Protein AF-A0A382ZVC1-F1 (afdb_monomer_lite)

pLDDT: mean 78.43, std 12.03, range [47.81, 97.06]

Structure (mmCIF, N/CA/C/O backbone):
data_AF-A0A382ZVC1-F1
#
_entry.id   AF-A0A382ZVC1-F1
#
loop_
_atom_site.group_PDB
_atom_site.id
_atom_site.type_symbol
_atom_site.label_atom_id
_atom_site.label_alt_id
_atom_site.label_comp_id
_atom_site.label_asym_id
_atom_site.label_entity_id
_atom_site.label_seq_id
_atom_site.pdbx_PDB_ins_code
_atom_site.Cartn_x
_atom_site.Cartn_y
_atom_site.Cartn_z
_atom_site.occupancy
_atom_site.B_iso_or_equiv
_atom_site.auth_seq_id
_atom_site.auth_comp_id
_atom_site.auth_asym_id
_atom_site.auth_atom_id
_atom_site.pdbx_PDB_model_num
ATOM 1 N N . MET A 1 1 ? 33.263 -1.262 -31.967 1.00 47.81 1 MET A N 1
ATOM 2 C CA . MET A 1 1 ? 32.289 -0.237 -31.534 1.00 47.81 1 MET A CA 1
ATOM 3 C C . MET A 1 1 ? 31.165 -0.951 -30.817 1.00 47.81 1 MET A C 1
ATOM 5 O O . MET A 1 1 ? 30.546 -1.821 -31.415 1.00 47.81 1 MET A O 1
ATOM 9 N N . GLU A 1 2 ? 30.963 -0.664 -29.534 1.00 65.88 2 GLU A N 1
ATOM 10 C CA . GLU A 1 2 ? 29.862 -1.260 -28.779 1.00 65.88 2 GLU A CA 1
ATOM 11 C C . GLU A 1 2 ? 28.541 -0.633 -29.246 1.00 65.88 2 GLU A C 1
ATOM 13 O O . GLU A 1 2 ? 28.420 0.590 -29.322 1.00 65.88 2 GLU A O 1
ATOM 18 N N . ASN A 1 3 ? 27.567 -1.456 -29.638 1.00 66.31 3 ASN A N 1
ATOM 19 C CA . ASN A 1 3 ? 26.282 -0.945 -30.099 1.00 66.31 3 ASN A CA 1
ATOM 20 C C . ASN A 1 3 ? 25.490 -0.397 -28.901 1.00 66.31 3 ASN A C 1
ATOM 22 O O . ASN A 1 3 ? 25.161 -1.147 -27.984 1.00 66.31 3 ASN A O 1
ATOM 26 N N . ASN A 1 4 ? 25.177 0.899 -28.909 1.00 79.88 4 ASN A N 1
ATOM 27 C CA . ASN A 1 4 ? 24.475 1.592 -27.822 1.00 79.88 4 ASN A CA 1
ATOM 28 C C . ASN A 1 4 ? 22.953 1.637 -28.001 1.00 79.88 4 ASN A C 1
ATOM 30 O O . ASN A 1 4 ? 22.260 2.291 -27.216 1.00 79.88 4 ASN A O 1
ATOM 34 N N . PHE A 1 5 ? 22.429 0.940 -29.010 1.00 84.19 5 PHE A N 1
ATOM 35 C CA . PHE A 1 5 ? 21.020 0.971 -29.375 1.00 84.19 5 PHE A CA 1
ATOM 36 C C . PHE A 1 5 ? 20.412 -0.432 -29.403 1.00 84.19 5 PHE A C 1
ATOM 38 O O . PHE A 1 5 ? 20.980 -1.369 -29.964 1.00 84.19 5 PHE A O 1
ATOM 45 N N . TYR A 1 6 ? 19.222 -0.554 -28.824 1.00 85.00 6 TYR A N 1
ATOM 46 C CA . TYR A 1 6 ? 18.326 -1.685 -29.013 1.00 85.00 6 TYR A CA 1
ATOM 47 C C . TYR A 1 6 ? 17.391 -1.394 -30.186 1.00 85.00 6 TYR A C 1
ATOM 49 O O . TYR A 1 6 ? 16.878 -0.284 -30.312 1.00 85.00 6 TYR A O 1
ATOM 57 N N . THR A 1 7 ? 17.147 -2.391 -31.035 1.00 84.25 7 THR A N 1
ATOM 58 C CA . THR A 1 7 ? 16.109 -2.311 -32.071 1.00 84.25 7 THR A CA 1
ATOM 59 C C . THR A 1 7 ? 14.916 -3.128 -31.610 1.00 84.25 7 THR A C 1
ATOM 61 O O . THR A 1 7 ? 15.044 -4.327 -31.374 1.00 84.25 7 THR A O 1
ATOM 64 N N . VAL A 1 8 ? 13.765 -2.479 -31.467 1.00 81.75 8 VAL A N 1
ATOM 65 C CA . VAL A 1 8 ? 12.513 -3.141 -31.099 1.00 81.75 8 VAL A CA 1
ATOM 66 C C . VAL A 1 8 ? 11.704 -3.351 -32.369 1.00 81.75 8 VAL A C 1
ATOM 68 O O . VAL A 1 8 ? 11.443 -2.397 -33.105 1.00 81.75 8 VAL A O 1
ATOM 71 N N . PHE A 1 9 ? 11.320 -4.599 -32.628 1.00 83.56 9 PHE A N 1
ATOM 72 C CA . PHE A 1 9 ? 10.542 -4.990 -33.799 1.00 83.56 9 PHE A CA 1
ATOM 73 C C . PHE A 1 9 ? 9.085 -5.236 -33.414 1.00 83.56 9 PHE A C 1
ATOM 75 O O . PHE A 1 9 ? 8.797 -6.025 -32.518 1.00 83.56 9 PHE A O 1
ATOM 82 N N . PHE A 1 10 ? 8.166 -4.606 -34.139 1.00 79.44 10 PHE A N 1
ATOM 83 C CA . PHE A 1 10 ? 6.748 -4.933 -34.103 1.00 79.44 10 PHE A CA 1
ATOM 84 C C . PHE A 1 10 ? 6.399 -5.737 -35.349 1.00 79.44 10 PHE A C 1
ATOM 86 O O . PHE A 1 10 ? 6.301 -5.196 -36.456 1.00 79.44 10 PHE A O 1
ATOM 93 N N . ALA A 1 11 ? 6.215 -7.039 -35.158 1.00 77.94 11 ALA A N 1
ATOM 94 C CA . ALA A 1 11 ? 5.646 -7.916 -36.165 1.00 77.94 11 ALA A CA 1
ATOM 95 C C . ALA A 1 11 ? 4.135 -8.031 -35.928 1.00 77.94 11 ALA A C 1
ATOM 97 O O . ALA A 1 11 ? 3.684 -8.250 -34.806 1.00 77.94 11 ALA A O 1
ATOM 98 N N . SER A 1 12 ? 3.347 -7.857 -36.984 1.00 77.50 12 SER A N 1
ATOM 99 C CA . SER A 1 12 ? 1.902 -8.074 -36.965 1.00 77.50 12 SER A CA 1
ATOM 100 C C . SER A 1 12 ? 1.502 -8.720 -38.279 1.00 77.50 12 SER A C 1
ATOM 102 O O . SER A 1 12 ? 1.869 -8.215 -39.336 1.00 77.50 12 SER A O 1
ATOM 104 N N . GLU A 1 13 ? 0.710 -9.790 -38.225 1.00 75.25 13 GLU A N 1
ATOM 105 C CA . GLU A 1 13 ? 0.220 -10.491 -39.422 1.00 75.25 13 GLU A CA 1
ATOM 106 C C . GLU A 1 13 ? -0.584 -9.577 -40.362 1.00 75.25 13 GLU A C 1
ATOM 108 O O . GLU A 1 13 ? -0.619 -9.797 -41.570 1.00 75.25 13 GLU A O 1
ATOM 113 N N . LYS A 1 14 ? -1.190 -8.506 -39.828 1.00 72.88 14 LYS A N 1
ATOM 114 C CA . LYS A 1 14 ? -1.967 -7.532 -40.610 1.00 72.88 14 LYS A CA 1
ATOM 115 C C . LYS A 1 14 ? -1.116 -6.496 -41.352 1.00 72.88 14 LYS A C 1
ATOM 117 O O . LYS A 1 14 ? -1.636 -5.838 -42.247 1.00 72.88 14 LYS A O 1
ATOM 122 N N . ASN A 1 15 ? 0.164 -6.334 -41.012 1.00 62.94 15 ASN A N 1
ATOM 123 C CA . ASN A 1 15 ? 1.061 -5.377 -41.660 1.00 62.94 15 ASN A CA 1
ATOM 124 C C . ASN A 1 15 ? 2.232 -6.122 -42.309 1.00 62.94 15 ASN A C 1
ATOM 126 O O . ASN A 1 15 ? 3.151 -6.559 -41.625 1.00 62.94 15 ASN A O 1
ATOM 130 N N . LYS A 1 16 ? 2.239 -6.193 -43.649 1.00 58.94 16 LYS A N 1
ATOM 131 C CA . LYS A 1 16 ? 3.327 -6.799 -44.449 1.00 58.94 16 LYS A CA 1
ATOM 132 C C . LYS A 1 16 ? 4.712 -6.176 -44.210 1.00 58.94 16 LYS A C 1
ATOM 134 O O . LYS A 1 16 ? 5.713 -6.787 -44.565 1.00 58.94 16 LYS A O 1
ATOM 139 N N . TYR A 1 17 ? 4.772 -4.984 -43.615 1.00 59.28 17 TYR A N 1
ATOM 140 C CA . TYR A 1 17 ? 6.008 -4.302 -43.248 1.00 59.28 17 TYR A CA 1
ATOM 141 C C . TYR A 1 17 ? 6.144 -4.265 -41.725 1.00 59.28 17 TYR A C 1
ATOM 143 O O . TYR A 1 17 ? 5.405 -3.554 -41.039 1.00 59.28 17 TYR A O 1
ATOM 151 N N . SER A 1 18 ? 7.102 -5.028 -41.201 1.00 66.88 18 SER A N 1
ATOM 152 C CA . SER A 1 18 ? 7.530 -4.957 -39.805 1.00 66.88 18 SER A CA 1
ATOM 153 C C . SER A 1 18 ? 8.035 -3.549 -39.501 1.00 66.88 18 SER A C 1
ATOM 155 O O . SER A 1 18 ? 8.971 -3.068 -40.141 1.00 66.88 18 SER A O 1
ATOM 157 N N . ARG A 1 19 ? 7.410 -2.874 -38.533 1.00 77.88 19 ARG A N 1
ATOM 158 C CA . ARG A 1 19 ? 7.884 -1.571 -38.061 1.00 77.88 19 ARG A CA 1
ATOM 159 C C . ARG A 1 19 ? 8.919 -1.809 -36.977 1.00 77.88 19 ARG A C 1
ATOM 161 O O . ARG A 1 19 ? 8.666 -2.557 -36.037 1.00 77.88 19 ARG A O 1
ATOM 168 N N . SER A 1 20 ? 10.065 -1.160 -37.097 1.00 82.44 20 SER A N 1
ATOM 169 C CA . SER A 1 20 ? 11.093 -1.177 -36.065 1.00 82.44 20 SER A CA 1
ATOM 170 C C . SER A 1 20 ? 11.469 0.236 -35.684 1.00 82.44 20 SER A C 1
ATOM 172 O O . SER A 1 20 ? 11.519 1.119 -36.539 1.00 82.44 20 SER A O 1
ATOM 174 N N . PHE A 1 21 ? 11.786 0.432 -34.416 1.00 84.75 21 PHE A N 1
ATOM 175 C CA . PHE A 1 21 ? 12.402 1.664 -33.959 1.00 84.75 21 PHE A CA 1
ATOM 176 C C . PHE A 1 21 ? 13.639 1.331 -33.135 1.00 84.75 21 PHE A C 1
ATOM 178 O O . PHE A 1 21 ? 13.725 0.276 -32.499 1.00 84.75 21 PHE A O 1
ATOM 185 N N . GLN A 1 22 ? 14.616 2.226 -33.195 1.00 87.56 22 GLN A N 1
ATOM 186 C CA . GLN A 1 22 ? 15.833 2.119 -32.410 1.00 87.56 22 GLN A CA 1
ATOM 187 C C . GLN A 1 22 ? 15.689 2.983 -31.166 1.00 87.56 22 GLN A C 1
ATOM 189 O O . GLN A 1 22 ? 15.209 4.115 -31.223 1.00 87.56 22 GLN A O 1
ATOM 194 N N . MET A 1 23 ? 16.104 2.438 -30.036 1.00 88.25 23 MET A N 1
ATOM 195 C CA . MET A 1 23 ? 16.063 3.098 -28.744 1.00 88.25 23 MET A CA 1
ATOM 196 C C . MET A 1 23 ? 17.431 2.951 -28.096 1.00 88.25 23 MET A C 1
ATOM 198 O O . MET A 1 23 ? 18.032 1.880 -28.144 1.00 88.25 23 MET A O 1
ATOM 202 N N . SER A 1 24 ? 17.953 4.021 -27.500 1.00 90.00 24 SER A N 1
ATOM 203 C CA . SER A 1 24 ? 19.229 3.932 -26.791 1.00 90.00 24 SER A CA 1
ATOM 204 C C . SER A 1 24 ? 19.108 2.993 -25.585 1.00 90.00 24 SER A C 1
ATOM 206 O O . SER A 1 24 ? 18.056 2.920 -24.941 1.00 90.00 24 SER A O 1
ATOM 208 N N . LYS A 1 25 ? 20.200 2.296 -25.243 1.00 88.00 25 LYS A N 1
ATOM 209 C CA . LYS A 1 25 ? 20.280 1.442 -24.044 1.00 88.00 25 LYS A CA 1
ATOM 210 C C . LYS A 1 25 ? 19.865 2.204 -22.779 1.00 88.00 25 LYS A C 1
ATOM 212 O O . LYS A 1 25 ? 19.135 1.667 -21.953 1.00 88.00 25 LYS A O 1
ATOM 217 N N . ALA A 1 26 ? 20.292 3.464 -22.665 1.00 89.50 26 ALA A N 1
ATOM 218 C CA . ALA A 1 26 ? 19.972 4.329 -21.534 1.00 89.50 26 ALA A CA 1
ATOM 219 C C . ALA A 1 26 ? 18.469 4.622 -21.436 1.00 89.50 26 ALA A C 1
ATOM 221 O O . ALA A 1 26 ? 17.878 4.417 -20.379 1.00 89.50 26 ALA A O 1
ATOM 222 N N . ASN A 1 27 ? 17.828 5.023 -22.540 1.00 87.75 27 ASN A N 1
ATOM 223 C CA . ASN A 1 27 ? 16.391 5.296 -22.525 1.00 87.75 27 ASN A CA 1
ATOM 224 C C . ASN A 1 27 ? 15.598 4.024 -22.211 1.00 87.75 27 ASN A C 1
ATOM 226 O O . ASN A 1 27 ? 14.612 4.086 -21.481 1.00 87.75 27 ASN A O 1
ATOM 230 N N . PHE A 1 28 ? 16.012 2.872 -22.752 1.00 90.31 28 PHE A N 1
ATOM 231 C CA . PHE A 1 28 ? 15.354 1.599 -22.461 1.00 90.31 28 PHE A CA 1
ATOM 232 C C . PHE A 1 28 ? 15.416 1.276 -20.964 1.00 90.31 28 PHE A C 1
ATOM 234 O O . PHE A 1 28 ? 14.397 0.945 -20.363 1.00 90.31 28 PHE A O 1
ATOM 241 N N . LEU A 1 29 ? 16.585 1.456 -20.344 1.00 92.19 29 LEU A N 1
ATOM 242 C CA . LEU A 1 29 ? 16.778 1.237 -18.912 1.00 92.19 29 LEU A CA 1
ATOM 243 C C . LEU A 1 29 ? 15.892 2.172 -18.074 1.00 92.19 29 LEU A C 1
ATOM 245 O O . LEU A 1 29 ? 15.236 1.710 -17.143 1.00 92.19 29 LEU A O 1
ATOM 249 N N . VAL A 1 30 ? 15.802 3.455 -18.439 1.00 94.56 30 VAL A N 1
ATOM 250 C CA . VAL A 1 30 ? 14.911 4.420 -17.769 1.00 94.56 30 VAL A CA 1
ATOM 251 C C . VAL A 1 30 ? 13.450 3.975 -17.846 1.00 94.56 30 VAL A C 1
ATOM 253 O O . VAL A 1 30 ? 12.758 3.995 -16.831 1.00 94.56 30 VAL A O 1
ATOM 256 N N . VAL A 1 31 ? 12.982 3.521 -19.013 1.00 93.69 31 VAL A N 1
ATOM 257 C CA . VAL A 1 31 ? 11.604 3.025 -19.172 1.00 93.69 31 VAL A CA 1
ATOM 258 C C . VAL A 1 31 ? 11.362 1.780 -18.319 1.00 93.69 31 VAL A C 1
ATOM 260 O O . VAL A 1 31 ? 10.342 1.702 -17.637 1.00 93.69 31 VAL A O 1
ATOM 263 N N . VAL A 1 32 ? 12.301 0.833 -18.295 1.00 94.06 32 VAL A N 1
ATOM 264 C CA . VAL A 1 32 ? 12.191 -0.374 -17.461 1.00 94.06 32 VAL A CA 1
ATOM 265 C C . VAL A 1 32 ? 12.120 -0.017 -15.974 1.00 94.06 32 VAL A C 1
ATOM 267 O O . VAL A 1 32 ? 11.232 -0.501 -15.274 1.00 94.06 32 VAL A O 1
ATOM 270 N N . LEU A 1 33 ? 12.998 0.869 -15.492 1.00 96.06 33 LEU A N 1
ATOM 271 C CA . LEU A 1 33 ? 12.964 1.334 -14.102 1.00 96.06 33 LEU A CA 1
ATOM 272 C C . LEU A 1 33 ? 11.649 2.044 -13.771 1.00 96.06 33 LEU A C 1
ATOM 274 O O . LEU A 1 33 ? 11.086 1.824 -12.700 1.00 96.06 33 LEU A O 1
ATOM 278 N N . PHE A 1 34 ? 11.134 2.852 -14.696 1.00 96.69 34 PHE A N 1
ATOM 279 C CA . PHE A 1 34 ? 9.870 3.555 -14.515 1.00 96.69 34 PHE A CA 1
ATOM 280 C C . PHE A 1 34 ? 8.685 2.588 -14.386 1.00 96.69 34 PHE A C 1
ATOM 282 O O . PHE A 1 34 ? 7.847 2.752 -13.500 1.00 96.69 34 PHE A O 1
ATOM 289 N N . VAL A 1 35 ? 8.642 1.527 -15.199 1.00 96.69 35 VAL A N 1
ATOM 290 C CA . VAL A 1 35 ? 7.611 0.481 -15.093 1.00 96.69 35 VAL A CA 1
ATOM 291 C C . VAL A 1 35 ? 7.694 -0.241 -13.746 1.00 96.69 35 VAL A C 1
ATOM 293 O O . VAL A 1 35 ? 6.669 -0.425 -13.088 1.00 96.69 35 VAL A O 1
ATOM 296 N N . ILE A 1 36 ? 8.900 -0.601 -13.292 1.00 96.56 36 ILE A N 1
ATOM 297 C CA . ILE A 1 36 ? 9.104 -1.235 -11.978 1.00 96.56 36 ILE A CA 1
ATOM 298 C C . ILE A 1 36 ? 8.634 -0.305 -10.850 1.00 96.56 36 ILE A C 1
ATOM 300 O O . ILE A 1 36 ? 7.943 -0.748 -9.931 1.00 96.56 36 ILE A O 1
ATOM 304 N N . MET A 1 37 ? 8.952 0.988 -10.937 1.00 97.06 37 MET A N 1
ATOM 305 C CA . MET A 1 37 ? 8.523 1.994 -9.965 1.00 97.06 37 MET A CA 1
ATOM 306 C C . MET A 1 37 ? 6.993 2.097 -9.892 1.00 97.06 37 MET A C 1
ATOM 308 O O . MET A 1 37 ? 6.432 2.078 -8.795 1.00 97.06 37 MET A O 1
ATOM 312 N N . ILE A 1 38 ? 6.307 2.152 -11.039 1.00 97.00 38 ILE A N 1
ATOM 313 C CA . ILE A 1 38 ? 4.837 2.191 -11.093 1.00 97.00 38 ILE A CA 1
ATOM 314 C C . ILE A 1 38 ? 4.231 0.930 -10.477 1.00 97.00 38 ILE A C 1
ATOM 316 O O . ILE A 1 38 ? 3.282 1.032 -9.697 1.00 97.00 38 ILE A O 1
ATOM 320 N N . LEU A 1 39 ? 4.771 -0.252 -10.787 1.00 96.50 39 LEU A N 1
ATOM 321 C CA . LEU A 1 39 ? 4.289 -1.512 -10.214 1.00 96.50 39 LEU A CA 1
ATOM 322 C C . LEU A 1 39 ? 4.432 -1.516 -8.687 1.00 96.50 39 LEU A C 1
ATOM 324 O O . LEU A 1 39 ? 3.477 -1.849 -7.984 1.00 96.50 39 LEU A O 1
ATOM 328 N N . GLY A 1 40 ? 5.579 -1.068 -8.168 1.00 94.50 40 GLY A N 1
ATOM 329 C CA . GLY A 1 40 ? 5.813 -0.940 -6.728 1.00 94.50 40 GLY A CA 1
ATOM 330 C C . GLY A 1 40 ? 4.818 0.006 -6.051 1.00 94.50 40 GLY A C 1
ATOM 331 O O . GLY A 1 40 ? 4.184 -0.360 -5.059 1.00 94.50 40 GLY A O 1
ATOM 332 N N . LEU A 1 41 ? 4.614 1.197 -6.621 1.00 95.00 41 LEU A N 1
ATOM 333 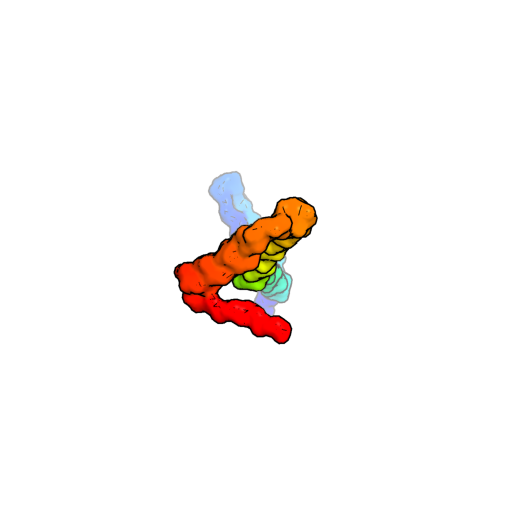C CA . LEU A 1 41 ? 3.647 2.173 -6.109 1.00 95.00 41 LEU A CA 1
ATOM 334 C C . LEU A 1 41 ? 2.208 1.655 -6.172 1.00 95.00 41 LEU A C 1
ATOM 336 O O . LEU A 1 41 ? 1.429 1.902 -5.253 1.00 95.00 41 LEU A O 1
ATOM 340 N N . THR A 1 42 ? 1.863 0.899 -7.213 1.00 95.44 42 THR A N 1
ATOM 341 C CA . THR A 1 42 ? 0.530 0.304 -7.371 1.00 95.44 42 THR A CA 1
ATOM 342 C C . THR A 1 42 ? 0.253 -0.727 -6.280 1.00 95.44 42 THR A C 1
ATOM 344 O O . THR A 1 42 ? -0.832 -0.724 -5.703 1.00 95.44 42 THR A O 1
ATOM 347 N N . ILE A 1 43 ? 1.232 -1.572 -5.941 1.00 90.88 43 ILE A N 1
ATOM 348 C CA . ILE A 1 43 ? 1.099 -2.562 -4.862 1.00 90.88 43 ILE A CA 1
ATOM 349 C C . ILE A 1 43 ? 0.912 -1.864 -3.510 1.00 90.88 43 ILE A C 1
ATOM 351 O O . ILE A 1 43 ? -0.021 -2.192 -2.777 1.00 90.88 43 ILE A O 1
ATOM 355 N N . ILE A 1 44 ? 1.753 -0.873 -3.195 1.00 87.50 44 ILE A N 1
ATOM 356 C CA . ILE A 1 44 ? 1.673 -0.113 -1.936 1.00 87.50 44 ILE A CA 1
ATOM 357 C C . ILE A 1 44 ? 0.339 0.643 -1.844 1.00 87.50 44 ILE A C 1
ATOM 359 O O . ILE A 1 44 ? -0.347 0.584 -0.821 1.00 87.50 44 ILE A O 1
ATOM 363 N N . GLY A 1 45 ? -0.062 1.319 -2.923 1.00 88.25 45 GLY A N 1
ATOM 364 C CA . GLY A 1 45 ? -1.335 2.032 -3.008 1.00 88.25 45 GLY A CA 1
ATOM 365 C C . GLY A 1 45 ? -2.537 1.098 -2.862 1.00 88.25 45 GLY A C 1
ATOM 366 O O . GLY A 1 45 ? -3.451 1.392 -2.094 1.00 88.25 45 GLY A O 1
ATOM 367 N N . GLY A 1 46 ? -2.513 -0.061 -3.524 1.00 88.31 46 GLY A N 1
ATOM 368 C CA . GLY A 1 46 ? -3.558 -1.081 -3.424 1.00 88.31 46 GLY A CA 1
ATOM 369 C C . GLY A 1 46 ? -3.686 -1.672 -2.017 1.00 88.31 46 GLY A C 1
ATOM 370 O O . GLY A 1 46 ? -4.795 -1.794 -1.500 1.00 88.31 46 GLY A O 1
ATOM 371 N N . LEU A 1 47 ? -2.561 -1.973 -1.357 1.00 82.81 47 LEU A N 1
ATOM 372 C CA . LEU A 1 47 ? -2.532 -2.414 0.045 1.00 82.81 47 LEU A CA 1
ATOM 373 C C . LEU A 1 47 ? -3.183 -1.388 0.979 1.00 82.81 47 LEU A C 1
ATOM 375 O O . LEU A 1 47 ? -3.962 -1.766 1.858 1.00 82.81 47 LEU A O 1
ATOM 379 N N . ARG A 1 48 ? -2.904 -0.098 0.760 1.00 82.12 48 ARG A N 1
ATOM 380 C CA . ARG A 1 48 ? -3.478 1.001 1.542 1.00 82.12 48 ARG A CA 1
ATOM 381 C C . ARG A 1 48 ? -4.978 1.175 1.294 1.00 82.12 48 ARG A C 1
ATOM 383 O O . ARG A 1 48 ? -5.720 1.334 2.254 1.00 82.12 48 ARG A O 1
ATOM 390 N N . LEU A 1 49 ? -5.434 1.101 0.040 1.00 82.44 49 LEU A N 1
ATOM 391 C CA . LEU A 1 49 ? -6.858 1.218 -0.315 1.00 82.44 49 LEU A CA 1
ATOM 392 C C . LEU A 1 49 ? -7.708 0.080 0.254 1.00 82.44 49 LEU A C 1
ATOM 394 O O . LEU A 1 49 ? -8.841 0.301 0.667 1.00 82.44 49 LEU A O 1
ATOM 398 N N . LEU A 1 50 ? -7.160 -1.134 0.312 1.00 80.25 50 LEU A N 1
ATOM 399 C CA . LEU A 1 50 ? -7.843 -2.286 0.902 1.00 80.25 50 LEU A CA 1
ATOM 400 C C . LEU A 1 50 ? -7.796 -2.290 2.439 1.00 80.25 50 LEU A C 1
ATOM 402 O O . LEU A 1 50 ? -8.148 -3.301 3.045 1.00 80.25 50 LEU A O 1
ATOM 406 N N . ASN A 1 51 ? -7.302 -1.214 3.067 1.00 66.69 51 ASN A N 1
ATOM 407 C CA . ASN A 1 51 ? -6.982 -1.121 4.492 1.00 66.69 51 ASN A CA 1
ATOM 408 C C . ASN A 1 51 ? -6.094 -2.265 5.014 1.00 66.69 51 ASN A C 1
ATOM 410 O O . ASN A 1 51 ? -5.890 -2.371 6.211 1.00 66.69 51 ASN A O 1
ATOM 414 N N . LYS A 1 52 ? -5.499 -3.108 4.160 1.00 67.88 52 LYS A N 1
ATOM 415 C CA . LYS A 1 52 ? -4.668 -4.249 4.588 1.00 67.88 52 LYS A CA 1
ATOM 416 C C . LYS A 1 52 ? -3.349 -3.821 5.227 1.00 67.88 52 LYS A C 1
ATOM 418 O O . LYS A 1 52 ? -2.669 -4.648 5.830 1.00 67.88 52 LYS A O 1
ATOM 423 N N . ASP A 1 53 ? -2.994 -2.546 5.115 1.00 73.69 53 ASP A N 1
ATOM 424 C CA . ASP A 1 53 ? -1.938 -1.952 5.918 1.00 73.69 53 ASP A CA 1
ATOM 425 C C . ASP A 1 53 ? -2.319 -1.991 7.410 1.00 73.69 53 ASP A C 1
ATOM 427 O O . ASP A 1 53 ? -3.328 -1.421 7.833 1.00 73.69 53 ASP A O 1
ATOM 431 N N . LYS A 1 54 ? -1.476 -2.655 8.210 1.00 75.31 54 LYS A N 1
ATOM 432 C CA . LYS A 1 54 ? -1.625 -2.810 9.662 1.00 75.31 54 LYS A CA 1
ATOM 433 C C . LYS A 1 54 ? -1.899 -1.475 10.351 1.00 75.31 54 LYS A C 1
ATOM 435 O O . LYS A 1 54 ? -2.754 -1.430 11.232 1.00 75.31 54 LYS A O 1
ATOM 440 N N . LEU A 1 55 ? -1.221 -0.401 9.940 1.00 76.12 55 LEU A N 1
ATOM 441 C CA . LEU A 1 55 ? -1.391 0.914 10.556 1.00 76.12 55 LEU A CA 1
ATOM 442 C C . LEU A 1 55 ? -2.773 1.503 10.250 1.00 76.12 55 LEU A C 1
ATOM 444 O O . LEU A 1 55 ? -3.440 2.033 11.137 1.00 76.12 55 LEU A O 1
ATOM 448 N N . THR A 1 56 ? -3.229 1.362 9.005 1.00 76.56 56 THR A N 1
ATOM 449 C CA . THR A 1 56 ? -4.538 1.865 8.569 1.00 76.56 56 THR A CA 1
ATOM 450 C C . THR A 1 56 ? -5.679 1.073 9.220 1.00 76.56 56 THR A C 1
ATOM 452 O O . THR A 1 56 ? -6.648 1.667 9.697 1.00 76.56 56 THR A O 1
ATOM 455 N N . ASN A 1 57 ? -5.537 -0.251 9.330 1.00 77.31 57 ASN A N 1
ATOM 456 C CA . ASN A 1 57 ? -6.477 -1.106 10.059 1.00 77.31 57 ASN A CA 1
ATOM 457 C C . ASN A 1 57 ? -6.554 -0.753 11.547 1.00 77.31 57 ASN A C 1
ATOM 459 O O . ASN A 1 57 ? -7.646 -0.542 12.069 1.00 77.31 57 ASN A O 1
ATOM 463 N N . GLN A 1 58 ? -5.408 -0.632 12.225 1.00 83.38 58 GLN A N 1
ATOM 464 C CA . GLN A 1 58 ? -5.374 -0.266 13.643 1.00 83.38 58 GLN A CA 1
ATOM 465 C C . GLN A 1 58 ? -6.008 1.104 13.890 1.00 83.38 58 GLN A C 1
ATOM 467 O O . GLN A 1 58 ? -6.781 1.262 14.832 1.00 83.38 58 GLN A O 1
ATOM 472 N N . LEU A 1 59 ? -5.742 2.082 13.020 1.00 83.75 59 LEU A N 1
ATOM 473 C CA . LEU A 1 59 ? -6.353 3.404 13.120 1.00 83.75 59 LEU A CA 1
ATOM 474 C C . LEU A 1 59 ? -7.876 3.348 12.919 1.00 83.75 59 LEU A C 1
ATOM 476 O O . LEU A 1 59 ? -8.614 4.027 13.634 1.00 83.75 59 LEU A O 1
ATOM 480 N N . SER A 1 60 ? -8.359 2.527 11.979 1.00 81.62 60 SER A N 1
ATOM 481 C CA . SER A 1 60 ? -9.795 2.307 11.764 1.00 81.62 60 SER A CA 1
ATOM 482 C C . SER A 1 60 ? -10.466 1.687 12.993 1.00 81.62 60 SER A C 1
ATOM 484 O O . SER A 1 60 ? -11.507 2.177 13.434 1.00 81.62 60 SER A O 1
ATOM 486 N N . ASP A 1 61 ? -9.849 0.667 13.589 1.00 86.12 61 ASP A N 1
ATOM 487 C CA . ASP A 1 61 ? -10.368 -0.002 14.782 1.00 86.12 61 ASP A CA 1
ATOM 488 C C . ASP A 1 61 ? -10.375 0.916 16.005 1.00 86.12 61 ASP A C 1
ATOM 490 O O . ASP A 1 61 ? -11.376 0.977 16.719 1.00 86.12 61 ASP A O 1
ATOM 494 N N . ILE A 1 62 ? -9.303 1.683 16.228 1.00 88.50 62 ILE A N 1
ATOM 495 C CA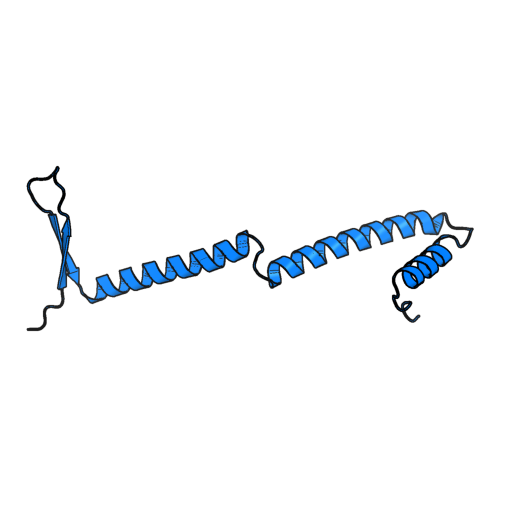 . ILE A 1 62 ? -9.251 2.679 17.306 1.00 88.50 62 ILE A CA 1
ATOM 496 C C . ILE A 1 62 ? -10.341 3.730 17.101 1.00 88.50 62 ILE A C 1
ATOM 498 O O . ILE A 1 62 ? -11.050 4.066 18.047 1.00 88.50 62 ILE A O 1
ATOM 502 N N . LYS A 1 63 ? -10.535 4.217 15.869 1.00 88.69 63 LYS A N 1
ATOM 503 C CA . LYS A 1 63 ? -11.590 5.188 15.560 1.00 88.69 63 LYS A CA 1
ATOM 504 C C . LYS A 1 63 ? -12.980 4.628 15.867 1.00 88.69 63 LYS A C 1
ATOM 506 O O . LYS A 1 63 ? -13.783 5.324 16.481 1.00 88.69 63 LYS A O 1
ATOM 511 N N . LYS A 1 64 ? -13.256 3.373 15.494 1.00 87.62 64 LYS A N 1
ATOM 512 C CA . LYS A 1 64 ? -14.525 2.698 15.817 1.00 87.62 64 LYS A CA 1
ATOM 513 C C . LYS A 1 64 ? -14.729 2.563 17.325 1.00 87.62 64 LYS A C 1
ATOM 515 O O . LYS A 1 64 ? -15.795 2.912 17.820 1.00 87.62 64 LYS A O 1
ATOM 520 N N . LYS A 1 65 ? -13.706 2.107 18.055 1.00 88.31 65 LYS A N 1
ATOM 521 C CA . LYS A 1 65 ? -13.757 1.975 19.519 1.00 88.31 65 LYS A CA 1
ATOM 522 C C . LYS A 1 65 ? -13.966 3.322 20.209 1.00 88.31 65 LYS A C 1
ATOM 524 O O . LYS A 1 65 ? -14.757 3.397 21.137 1.00 88.31 65 LYS A O 1
ATOM 529 N N . ASN A 1 66 ? -13.318 4.382 19.731 1.00 86.88 66 ASN A N 1
ATOM 530 C CA . ASN A 1 66 ? -13.487 5.729 20.273 1.00 86.88 66 ASN A CA 1
ATOM 531 C C . ASN A 1 66 ? -14.919 6.250 20.069 1.00 86.88 66 ASN A C 1
ATOM 533 O O . ASN A 1 66 ? -15.514 6.765 21.004 1.00 86.88 66 ASN A O 1
ATOM 537 N N . ILE A 1 67 ? -15.507 6.055 18.882 1.00 84.62 67 ILE A N 1
ATOM 538 C CA . ILE A 1 67 ? -16.911 6.428 18.631 1.00 84.62 67 ILE A CA 1
ATOM 539 C C . ILE A 1 67 ? -17.855 5.649 19.555 1.00 84.62 67 ILE A C 1
ATOM 541 O O . ILE A 1 67 ? -18.759 6.239 20.136 1.00 84.62 67 ILE A O 1
ATOM 545 N N . LEU A 1 68 ? -17.632 4.342 19.731 1.00 83.94 68 LEU A N 1
ATOM 546 C CA . LEU A 1 68 ? -18.426 3.534 20.662 1.00 83.94 68 LEU A CA 1
ATOM 547 C C . LEU A 1 68 ? -18.302 4.037 22.103 1.00 83.94 68 LEU A C 1
ATOM 549 O O . LEU A 1 68 ? -19.314 4.181 22.776 1.00 83.94 68 LEU A O 1
ATOM 553 N N . LEU A 1 69 ? -17.087 4.345 22.560 1.00 84.06 69 LEU A N 1
ATOM 554 C CA . LEU A 1 69 ? -16.853 4.876 23.903 1.00 84.06 69 LEU A CA 1
ATOM 555 C C . LEU A 1 69 ? -17.482 6.254 24.101 1.00 84.06 69 LEU A C 1
ATOM 557 O O . LEU A 1 69 ? -18.041 6.499 25.160 1.00 84.06 69 LEU A O 1
ATOM 561 N N . GLN A 1 70 ? -17.428 7.136 23.101 1.00 79.25 70 GLN A N 1
ATOM 562 C CA . GLN A 1 70 ? -18.095 8.439 23.158 1.00 79.25 70 GLN A CA 1
ATOM 563 C C . GLN A 1 70 ? -19.609 8.285 23.227 1.00 79.25 70 GLN A C 1
ATOM 565 O O . GLN A 1 70 ? -20.243 8.938 24.044 1.00 79.25 70 GLN A O 1
ATOM 570 N N . ASN A 1 71 ? -20.182 7.389 22.423 1.00 78.88 71 ASN A N 1
ATOM 571 C CA . ASN A 1 71 ? -21.613 7.112 22.475 1.00 78.88 71 ASN A CA 1
ATOM 572 C C . ASN A 1 71 ? -22.020 6.541 23.837 1.00 78.88 71 ASN A C 1
ATOM 574 O O . ASN A 1 71 ? -23.019 6.981 24.390 1.00 78.88 71 ASN A O 1
ATOM 578 N N . LEU A 1 72 ? -21.232 5.617 24.397 1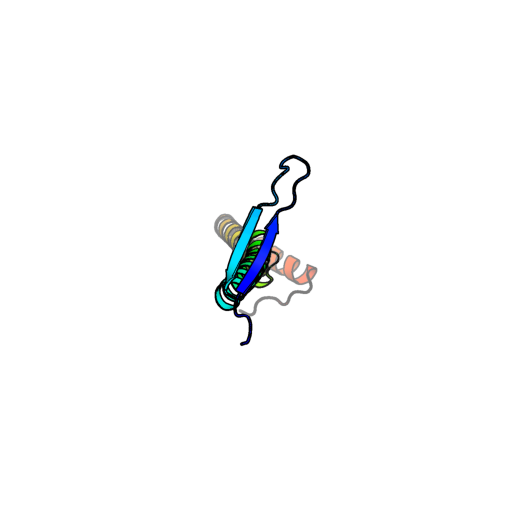.00 80.50 72 LEU A N 1
ATOM 579 C CA . LEU A 1 72 ? -21.463 5.097 25.745 1.00 80.50 72 LEU A CA 1
ATOM 580 C C . LEU A 1 72 ? -21.321 6.192 26.804 1.00 80.50 72 LEU A C 1
ATOM 582 O O . LEU A 1 72 ? -22.163 6.269 27.679 1.00 80.50 72 LEU A O 1
ATOM 586 N N . LEU A 1 73 ? -20.308 7.057 26.724 1.00 78.94 73 LEU A N 1
ATOM 587 C CA . LEU A 1 73 ? -20.130 8.179 27.654 1.00 78.94 73 LEU A CA 1
ATOM 588 C C . LEU A 1 73 ? -21.296 9.167 27.602 1.00 78.94 73 LEU A C 1
ATOM 590 O O . LEU A 1 73 ? -21.757 9.602 28.649 1.00 78.94 73 LEU A O 1
ATOM 594 N N . ILE A 1 74 ? -21.787 9.490 26.406 1.00 75.94 74 ILE A N 1
ATOM 595 C CA . ILE A 1 74 ? -22.960 10.353 26.225 1.0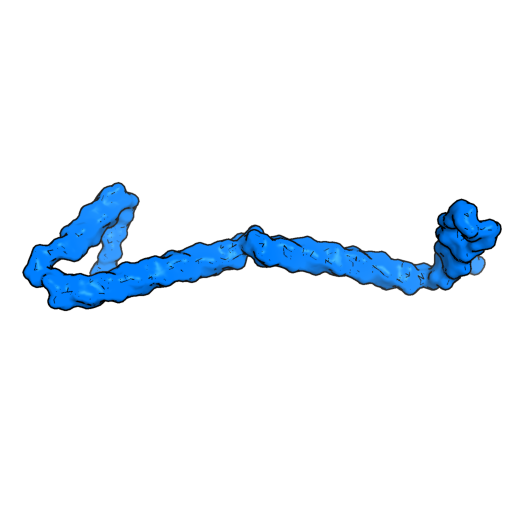0 75.94 74 ILE A CA 1
ATOM 596 C C . ILE A 1 74 ? -24.200 9.683 26.818 1.00 75.94 74 ILE A C 1
ATOM 598 O O . ILE A 1 74 ? -24.977 10.340 27.505 1.00 75.94 74 ILE A O 1
ATOM 602 N N . ASP A 1 75 ? -24.373 8.380 26.589 1.00 71.12 75 ASP A N 1
ATOM 603 C CA . ASP A 1 75 ? -25.489 7.617 27.145 1.00 71.12 75 ASP A CA 1
ATOM 604 C C . ASP A 1 75 ? -25.398 7.532 28.676 1.00 71.12 75 ASP A C 1
ATOM 606 O O . ASP A 1 75 ? -26.402 7.687 29.364 1.00 71.12 75 ASP A O 1
ATOM 610 N N . LEU A 1 76 ? -24.186 7.402 29.222 1.00 68.94 76 LEU A N 1
ATOM 611 C CA . LEU A 1 76 ? -23.898 7.516 30.652 1.00 68.94 76 LEU A CA 1
ATOM 612 C C . LEU A 1 76 ? -24.232 8.876 31.216 1.00 68.94 76 LEU A C 1
ATOM 614 O O . LEU A 1 76 ? -24.695 8.960 32.338 1.00 68.94 76 LEU A O 1
ATOM 618 N N . GLU A 1 77 ? -23.872 9.942 30.517 1.00 66.69 77 GLU A N 1
ATOM 619 C CA . GLU A 1 77 ? -24.087 11.297 30.998 1.00 66.69 77 GLU A CA 1
ATOM 620 C C . GLU A 1 77 ? -25.590 11.582 31.028 1.00 66.69 77 GLU A C 1
ATOM 622 O O . GLU A 1 77 ? -26.108 12.118 32.006 1.00 66.69 77 GLU A O 1
ATOM 627 N N . PHE A 1 78 ? -26.314 11.097 30.016 1.00 58.78 78 PHE A N 1
ATOM 628 C CA . PHE A 1 78 ? -27.772 11.132 29.973 1.00 58.78 78 PHE A CA 1
ATOM 629 C C . PHE A 1 78 ? -28.418 10.290 31.082 1.00 58.78 78 PHE A C 1
ATOM 631 O O . PHE A 1 78 ? -29.322 10.771 31.765 1.00 58.78 78 PHE A O 1
ATOM 638 N N . HIS A 1 79 ? -27.955 9.056 31.300 1.00 56.59 79 HIS A N 1
ATOM 639 C CA . HIS A 1 79 ? -28.509 8.154 32.314 1.00 56.59 79 HIS A CA 1
ATOM 640 C C . HIS A 1 79 ? -28.003 8.448 33.730 1.00 56.59 79 HIS A C 1
ATOM 642 O O . HIS A 1 79 ? -28.710 8.181 34.690 1.00 56.59 79 HIS A O 1
ATOM 648 N N . GLY A 1 80 ? -26.827 9.043 33.891 1.00 53.72 80 GLY A N 1
ATOM 649 C CA . GLY A 1 80 ? -26.209 9.395 35.169 1.00 53.72 80 GLY A CA 1
ATOM 650 C C . GLY A 1 80 ? -26.869 10.603 35.829 1.00 53.72 80 GLY A C 1
ATOM 651 O O . GLY A 1 80 ? -26.890 10.694 37.052 1.00 53.72 80 GLY A O 1
ATOM 652 N N . ILE A 1 81 ? -27.496 11.485 35.043 1.00 53.03 81 ILE A N 1
ATOM 653 C CA . ILE A 1 81 ? -28.407 12.517 35.569 1.00 53.03 81 ILE A CA 1
ATOM 654 C C . ILE A 1 81 ? -29.722 11.881 36.078 1.00 53.03 81 ILE A C 1
ATOM 656 O O . ILE A 1 81 ? -30.385 12.445 36.949 1.00 53.03 81 ILE A O 1
ATOM 660 N N . LEU A 1 82 ? -30.089 10.692 35.578 1.00 52.44 82 LEU A N 1
ATOM 661 C CA . LEU A 1 82 ? -31.298 9.937 35.943 1.00 52.44 82 LEU A CA 1
ATOM 662 C C . LEU A 1 82 ? -31.062 8.831 36.994 1.00 52.44 82 LEU A C 1
ATOM 664 O O . LEU A 1 82 ? -32.020 8.390 37.635 1.00 52.44 82 LEU A O 1
ATOM 668 N N . ASP A 1 83 ? -29.820 8.391 37.211 1.00 55.78 83 ASP A N 1
ATOM 669 C CA . ASP A 1 83 ? -29.490 7.269 38.094 1.00 55.78 83 ASP A CA 1
ATOM 670 C C . ASP A 1 83 ? -29.374 7.711 39.558 1.00 55.78 83 ASP A C 1
ATOM 672 O O . ASP A 1 83 ? -28.305 7.847 40.149 1.00 55.78 83 ASP A O 1
ATOM 676 N N . SER A 1 84 ? -30.536 7.905 40.175 1.00 57.19 84 SER A N 1
ATOM 677 C CA . SER A 1 84 ? -30.678 8.028 41.630 1.00 57.19 84 SER A CA 1
ATOM 678 C C . SER A 1 84 ? -30.457 6.700 42.376 1.00 57.19 84 SER A C 1
ATOM 680 O O . SER A 1 84 ? -30.515 6.673 43.606 1.00 57.19 84 SER A O 1
ATOM 682 N N . THR A 1 85 ? -30.232 5.587 41.662 1.00 60.16 85 THR A N 1
ATOM 683 C CA . THR A 1 85 ? -30.394 4.221 42.186 1.00 60.16 85 THR A CA 1
ATOM 684 C C . THR A 1 85 ? -29.111 3.381 42.199 1.00 60.16 85 THR A C 1
ATOM 686 O O . THR A 1 85 ? -29.170 2.219 42.595 1.00 60.16 85 THR A O 1
ATOM 689 N N . LYS A 1 86 ? -27.944 3.952 41.855 1.00 64.88 86 LYS A N 1
ATOM 690 C CA . LYS A 1 86 ? -26.635 3.256 41.785 1.00 64.88 86 LYS A CA 1
ATOM 691 C C . LYS A 1 86 ? -26.596 2.079 40.796 1.00 64.88 86 LYS A C 1
ATOM 693 O O . LYS A 1 86 ? -25.698 1.238 40.876 1.00 64.88 86 LYS A O 1
ATOM 698 N N . GLY A 1 87 ? -27.544 1.997 39.863 1.00 67.81 87 GLY A N 1
ATOM 699 C CA . GLY A 1 87 ? -27.625 0.881 38.918 1.00 67.81 87 GLY A CA 1
ATOM 700 C C . GLY A 1 87 ? -26.419 0.828 37.981 1.00 67.81 87 GLY A C 1
ATOM 701 O O . GLY A 1 87 ? -25.937 -0.247 37.625 1.00 67.81 87 GLY A O 1
ATOM 702 N N . TYR A 1 88 ? -25.881 1.994 37.641 1.00 67.19 88 TYR A N 1
ATOM 703 C CA . TY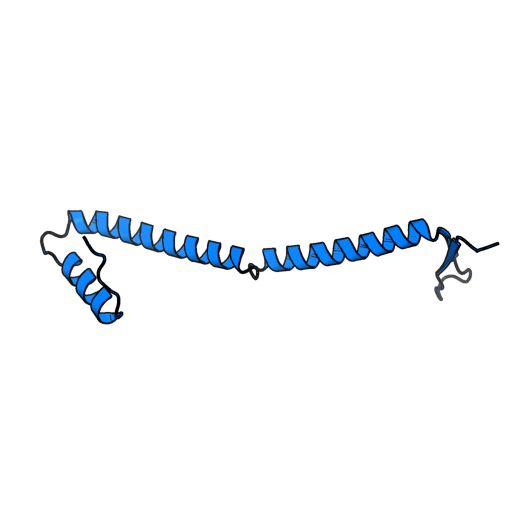R A 1 88 ? -24.752 2.125 36.743 1.00 67.19 88 TYR A CA 1
ATOM 704 C C . TYR A 1 88 ? -23.426 1.653 37.360 1.00 67.19 88 TYR A C 1
ATOM 706 O O . TYR A 1 88 ? -22.629 0.980 36.705 1.00 67.19 88 TYR A O 1
ATOM 714 N N . GLU A 1 89 ? -23.203 1.950 38.642 1.00 69.62 89 GLU A N 1
ATOM 715 C CA . GLU A 1 89 ? -22.026 1.479 39.383 1.00 69.62 89 GLU A CA 1
ATOM 716 C C . GLU A 1 89 ? -22.006 -0.054 39.446 1.00 69.62 89 GLU A C 1
ATOM 718 O O . GLU A 1 89 ? -20.973 -0.681 39.208 1.00 69.62 89 GLU A O 1
ATOM 723 N N . GLN A 1 90 ? -23.170 -0.663 39.675 1.00 76.25 90 GLN A N 1
ATOM 724 C CA . GLN A 1 90 ? -23.303 -2.114 39.714 1.00 76.25 90 GLN A CA 1
ATOM 725 C C . GLN A 1 90 ? -23.098 -2.755 38.332 1.00 76.25 90 GLN A C 1
ATOM 727 O O . GLN A 1 90 ? -22.382 -3.747 38.224 1.00 76.25 90 GLN A O 1
ATOM 732 N N . PHE A 1 91 ? -23.609 -2.136 37.262 1.00 76.06 91 PHE A N 1
ATOM 733 C CA . PHE A 1 91 ? -23.339 -2.567 35.887 1.00 76.06 91 PHE A CA 1
ATOM 734 C C . PHE A 1 91 ? -21.839 -2.554 35.540 1.00 76.06 91 PHE A C 1
ATOM 736 O O . PHE A 1 91 ? -21.347 -3.508 34.938 1.00 76.06 91 PHE A O 1
ATOM 743 N N . ILE A 1 92 ? -21.095 -1.507 35.929 1.00 72.81 92 ILE A N 1
ATOM 744 C CA . ILE A 1 92 ? -19.635 -1.439 35.730 1.00 72.81 92 ILE A CA 1
ATOM 745 C C . ILE A 1 92 ? -18.951 -2.625 36.424 1.00 72.81 92 ILE A C 1
ATOM 747 O O . ILE A 1 92 ? -18.138 -3.312 35.806 1.00 72.81 92 ILE A O 1
ATOM 751 N N . VAL A 1 93 ? -19.276 -2.875 37.696 1.00 80.06 93 VAL A N 1
ATOM 752 C CA . VAL A 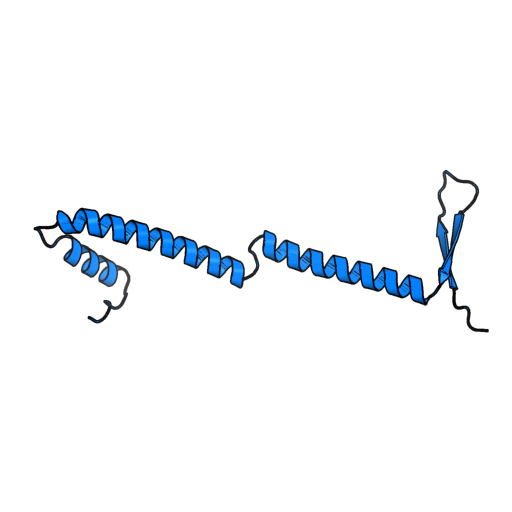1 93 ? -18.663 -3.959 38.480 1.00 80.06 93 VAL A CA 1
ATOM 753 C C . VAL A 1 93 ? -18.962 -5.322 37.853 1.00 80.06 93 VAL A C 1
ATOM 755 O O . VAL A 1 93 ? -18.040 -6.116 37.649 1.00 80.06 93 VAL A O 1
ATOM 758 N N . ASP A 1 94 ? -20.215 -5.564 37.467 1.00 79.88 94 ASP A N 1
ATOM 759 C CA . ASP A 1 94 ? -20.642 -6.823 36.853 1.00 79.88 94 ASP A CA 1
ATOM 760 C C . ASP A 1 94 ? -19.999 -7.038 35.475 1.00 79.88 94 ASP A C 1
ATOM 762 O O . ASP A 1 94 ? -19.573 -8.151 35.151 1.00 79.88 94 ASP A O 1
ATOM 766 N N . TYR A 1 95 ? -19.871 -5.983 34.665 1.00 76.81 95 TYR A N 1
ATOM 767 C CA . TYR A 1 95 ? -19.237 -6.057 33.350 1.00 76.81 95 TYR A CA 1
ATOM 768 C C . TYR A 1 95 ? -17.741 -6.375 33.454 1.00 76.81 95 TYR A C 1
ATOM 770 O O . TYR A 1 95 ? -17.252 -7.261 32.751 1.00 76.81 95 TYR A O 1
ATOM 778 N N . TYR A 1 96 ? -17.004 -5.690 34.333 1.00 79.62 96 TYR A N 1
ATOM 779 C CA . TYR A 1 96 ? -15.570 -5.940 34.515 1.00 79.62 96 TYR A CA 1
ATOM 780 C C . TYR A 1 96 ? -15.314 -7.318 35.141 1.00 79.62 96 TYR A C 1
ATOM 782 O O . TYR A 1 96 ? -14.448 -8.051 34.656 1.00 79.62 96 TYR A O 1
ATOM 790 N N . GLY A 1 97 ? -16.128 -7.722 36.124 1.00 79.69 97 GLY A N 1
ATOM 791 C CA . GLY A 1 97 ? -16.077 -9.057 36.723 1.00 79.69 97 GLY A CA 1
ATOM 792 C C . GLY A 1 97 ? -16.365 -10.177 35.718 1.00 79.69 97 GLY A C 1
ATOM 793 O O . GLY A 1 97 ? -15.622 -11.153 35.655 1.00 79.69 97 GLY A O 1
ATOM 794 N N . SER A 1 98 ? -17.383 -10.017 34.867 1.00 82.25 98 SER A N 1
ATOM 795 C CA . SER A 1 98 ? -17.758 -11.029 33.862 1.00 82.25 98 SER A CA 1
ATOM 796 C C . SER A 1 98 ? -16.732 -11.178 32.734 1.00 82.25 98 SER A C 1
ATOM 798 O O . SER A 1 98 ? -16.643 -12.238 32.117 1.00 82.25 98 SER A O 1
ATOM 800 N N . ASN A 1 99 ? -15.954 -10.129 32.453 1.00 77.38 99 ASN A N 1
ATOM 801 C CA . ASN A 1 99 ? -14.951 -10.120 31.386 1.00 77.38 99 ASN A CA 1
ATOM 802 C C . ASN A 1 99 ? -13.511 -10.350 31.890 1.00 77.38 99 ASN A C 1
ATOM 804 O O . ASN A 1 99 ? -12.582 -10.253 31.088 1.00 77.38 99 ASN A O 1
ATOM 808 N N . ASN A 1 100 ? -13.306 -10.669 33.180 1.00 78.06 100 ASN A N 1
ATOM 809 C CA . ASN A 1 100 ? -11.981 -10.793 33.815 1.00 78.06 100 ASN A CA 1
ATOM 810 C C . ASN A 1 100 ? -11.078 -9.566 33.571 1.00 78.06 100 ASN A C 1
ATOM 812 O O . ASN A 1 100 ? -9.881 -9.699 33.306 1.00 78.06 100 ASN A O 1
ATOM 816 N N . LEU A 1 101 ? -11.659 -8.366 33.619 1.00 78.75 101 LEU A N 1
ATOM 817 C CA . LEU A 1 101 ? -10.937 -7.106 33.463 1.00 78.75 101 LEU A CA 1
ATOM 818 C C . LEU A 1 101 ? -10.673 -6.498 34.843 1.00 78.75 101 LEU A C 1
ATOM 820 O O . LEU A 1 101 ? -11.568 -6.460 35.686 1.00 78.75 101 LEU A O 1
ATOM 824 N N . GLU A 1 102 ? -9.460 -5.994 35.075 1.00 77.25 102 GLU A N 1
ATOM 825 C CA . GLU A 1 102 ? -9.170 -5.221 36.286 1.00 77.25 102 GLU A CA 1
ATOM 826 C C . GLU A 1 102 ? -9.961 -3.911 36.274 1.00 77.25 102 GLU A C 1
ATOM 828 O O . GLU A 1 102 ? -10.013 -3.203 35.262 1.00 77.25 102 GLU A O 1
ATOM 833 N N . LEU A 1 103 ? -10.588 -3.595 37.410 1.00 74.25 103 LEU A N 1
ATOM 834 C CA . LEU A 1 103 ? -11.279 -2.325 37.591 1.00 74.25 103 LEU A CA 1
ATOM 835 C C . LEU A 1 103 ? -10.272 -1.171 37.450 1.00 74.25 103 LEU A C 1
ATOM 837 O O . LEU A 1 103 ? -9.162 -1.262 37.982 1.00 74.25 103 LEU A O 1
ATOM 841 N N . PRO A 1 104 ? -10.635 -0.078 36.758 1.00 64.69 104 PRO A N 1
ATOM 842 C CA . PRO A 1 104 ? -9.764 1.080 36.645 1.00 64.69 104 PRO A CA 1
ATOM 843 C C . PRO A 1 104 ? -9.498 1.654 38.042 1.00 64.69 104 PRO A C 1
ATOM 845 O O . PRO A 1 104 ? -10.429 2.015 38.763 1.00 64.69 104 PRO A O 1
ATOM 848 N N . ASN A 1 105 ? -8.221 1.704 38.431 1.00 58.12 105 ASN A N 1
ATOM 849 C CA . ASN A 1 105 ? -7.809 2.307 39.695 1.00 58.12 105 ASN A CA 1
ATOM 850 C C . ASN A 1 105 ? -8.194 3.792 39.717 1.00 58.12 105 ASN A C 1
ATOM 852 O O . ASN A 1 105 ? -8.035 4.500 38.721 1.00 58.12 105 ASN A O 1
ATOM 856 N N . LYS A 1 106 ? -8.734 4.207 40.864 1.00 48.94 106 LYS A N 1
ATOM 857 C CA . LYS A 1 106 ? -9.275 5.539 41.139 1.00 48.94 106 LYS A CA 1
ATOM 858 C C . LYS A 1 106 ? -8.200 6.624 41.154 1.00 48.94 106 LYS A C 1
ATOM 860 O O . LYS A 1 106 ? -7.083 6.327 41.635 1.00 48.94 106 LYS A O 1
#

Organism: NCBI:txid408172

Secondary structure (DSSP, 8-state):
----EEEEEEEETTEEEEEEEEEEHHHHHHHHHHHHHHHHHHHHHHHHHTT-SHHHHHHHHHHHHHHHHHHHHHHHHHHHTT-TT-HHHHHHHHHHHHTTPPPPP-

Radius of gyration: 32.28 Å; chains: 1; bounding box: 64×24×87 Å

Foldseek 3Di:
DDDQWDKDWDDDPVDPDIDIDIDGPVVVVVVVVVVVVVVVVCVVVVCVVVCVPPVSVVVVVVVVVVVVVVVVVVVCVVCVVVCPPCPVVVVLVCVCVVVVHDDPDD

Sequence (106 aa):
MENNFYTVFFASEKNKYSRSFQMSKANFLVVVLFVIMILGLTIIGGLRLLNKDKLTNQLSDIKKKNILLQNLLIDLEFHGILDSTKGYEQFIVDYYGSNNLELPNK